Protein AF-A0A925I4P1-F1 (afdb_monomer)

Structure (mmCIF, N/CA/C/O backbone):
data_AF-A0A925I4P1-F1
#
_entry.id   AF-A0A925I4P1-F1
#
loop_
_atom_site.group_PDB
_atom_site.id
_atom_site.type_symbol
_atom_site.label_atom_id
_atom_site.label_alt_id
_atom_site.label_comp_id
_atom_site.label_asym_id
_atom_site.label_entity_id
_atom_site.label_seq_id
_atom_site.pdbx_PDB_ins_code
_atom_site.Cartn_x
_atom_site.Cartn_y
_atom_site.Cartn_z
_atom_site.occupancy
_atom_site.B_iso_or_equiv
_atom_site.auth_seq_id
_atom_site.auth_comp_id
_atom_site.auth_asym_id
_atom_site.auth_atom_id
_atom_site.pdbx_PDB_model_num
ATOM 1 N N . VAL A 1 1 ? -9.796 6.512 -1.936 1.00 83.25 1 VAL A N 1
ATOM 2 C CA . VAL A 1 1 ? -9.809 7.940 -2.343 1.00 83.25 1 VAL A CA 1
ATOM 3 C C . VAL A 1 1 ? -10.910 8.715 -1.634 1.00 83.25 1 VAL A C 1
ATOM 5 O O . VAL A 1 1 ? -10.567 9.559 -0.829 1.00 83.25 1 VAL A O 1
ATOM 8 N N . PHE A 1 2 ? -12.196 8.405 -1.837 1.00 85.25 2 PHE A N 1
ATOM 9 C CA . PHE A 1 2 ? -13.300 9.178 -1.244 1.00 85.25 2 PHE A CA 1
ATOM 10 C C . PHE A 1 2 ? -13.248 9.292 0.291 1.00 85.25 2 PHE A C 1
ATOM 12 O O . PHE A 1 2 ? -13.166 10.393 0.816 1.00 85.25 2 PHE A O 1
ATOM 19 N N . ILE A 1 3 ? -13.217 8.165 1.013 1.00 84.50 3 ILE A N 1
ATOM 20 C CA . ILE A 1 3 ? -13.238 8.176 2.487 1.00 84.50 3 ILE A CA 1
ATOM 21 C C . ILE A 1 3 ? -11.946 8.788 3.055 1.00 84.50 3 ILE A C 1
ATOM 23 O O . ILE A 1 3 ? -11.983 9.793 3.753 1.00 84.50 3 ILE A O 1
ATOM 27 N N . VAL A 1 4 ? -10.796 8.200 2.706 1.00 83.56 4 VAL A N 1
ATOM 28 C CA . VAL A 1 4 ? -9.479 8.558 3.268 1.00 83.56 4 VAL A CA 1
ATOM 29 C C . VAL A 1 4 ? -8.974 9.930 2.799 1.00 83.56 4 VAL A C 1
ATOM 31 O O . VAL A 1 4 ? -8.288 10.612 3.546 1.00 83.56 4 VAL A O 1
ATOM 34 N N . GLY A 1 5 ? -9.274 10.326 1.560 1.00 82.44 5 GLY A N 1
ATOM 35 C CA . GLY A 1 5 ? -8.687 11.510 0.924 1.00 82.44 5 GLY A CA 1
ATOM 36 C C . GLY A 1 5 ? -9.607 12.727 0.835 1.00 82.44 5 GLY A C 1
ATOM 37 O O . GLY A 1 5 ? -9.099 13.817 0.612 1.00 82.44 5 GLY A O 1
ATOM 38 N N . LEU A 1 6 ? -10.928 12.566 0.991 1.00 84.94 6 LEU A N 1
ATOM 39 C CA . LEU A 1 6 ? -11.890 13.673 0.880 1.00 84.94 6 LEU A CA 1
ATOM 40 C C . LEU A 1 6 ? -12.794 13.776 2.112 1.00 84.94 6 LEU A C 1
ATOM 42 O O . LEU A 1 6 ? -12.765 14.789 2.798 1.00 84.94 6 LEU A O 1
ATOM 46 N N . ALA A 1 7 ? -13.563 12.731 2.423 1.00 82.88 7 ALA A N 1
ATOM 47 C CA . ALA A 1 7 ? -14.590 12.784 3.466 1.00 82.88 7 ALA A CA 1
ATOM 48 C C . ALA A 1 7 ? -14.003 13.035 4.865 1.00 82.88 7 ALA A C 1
ATOM 50 O O . ALA A 1 7 ? -14.468 13.923 5.574 1.00 82.88 7 ALA A O 1
ATOM 51 N N . VAL A 1 8 ? -12.951 12.299 5.244 1.00 83.88 8 VAL A N 1
ATOM 52 C CA . VAL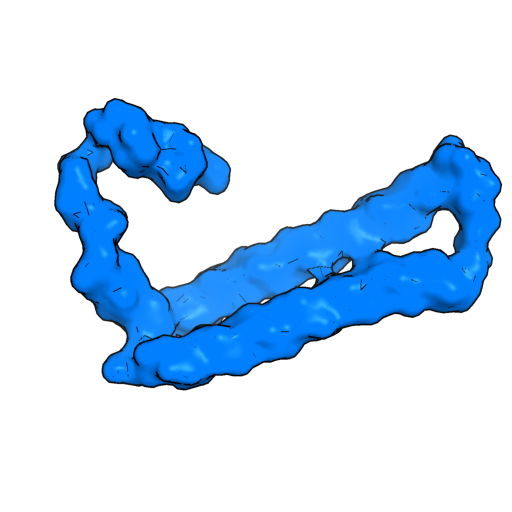 A 1 8 ? -12.317 12.433 6.567 1.00 83.88 8 VAL A CA 1
ATOM 53 C C . VAL A 1 8 ? -11.567 13.764 6.726 1.00 83.88 8 VAL A C 1
ATOM 55 O O . VAL A 1 8 ? -11.841 14.453 7.705 1.00 83.88 8 VAL A O 1
ATOM 58 N N . PRO A 1 9 ? -10.679 14.189 5.798 1.00 82.19 9 PRO A N 1
ATOM 59 C CA . PRO A 1 9 ? -9.959 15.458 5.948 1.00 82.19 9 PRO A CA 1
ATOM 60 C C . PRO A 1 9 ? -10.867 16.693 5.931 1.00 82.19 9 PRO A C 1
ATOM 62 O O . PRO A 1 9 ? -10.550 17.688 6.573 1.00 82.19 9 PRO A O 1
ATOM 65 N N . LEU A 1 10 ? -11.986 16.637 5.201 1.00 84.44 10 LEU A N 1
ATOM 66 C CA . LEU A 1 10 ? -12.941 17.745 5.110 1.00 84.44 10 LEU A CA 1
ATOM 67 C C . LEU A 1 10 ? -14.023 17.697 6.203 1.00 84.44 10 LEU A C 1
ATOM 69 O O . LEU A 1 10 ? -14.827 18.621 6.290 1.00 84.44 10 LEU A O 1
ATOM 73 N N . GLY A 1 11 ? -14.069 16.638 7.022 1.00 79.56 11 GLY A N 1
ATOM 74 C CA . GLY A 1 11 ? -15.097 16.456 8.055 1.00 79.56 11 GLY A CA 1
ATOM 75 C C . GLY A 1 11 ? -16.514 16.293 7.493 1.00 79.56 11 GLY A C 1
ATOM 76 O O . GLY A 1 11 ? -17.490 16.644 8.153 1.00 79.56 11 GLY A O 1
ATOM 77 N N . ILE A 1 12 ? -16.637 15.800 6.258 1.00 77.94 12 ILE A N 1
ATOM 78 C CA . ILE A 1 12 ? -17.903 15.690 5.525 1.00 77.94 12 ILE A CA 1
ATOM 79 C C . ILE A 1 12 ? -18.444 14.257 5.657 1.00 77.94 12 ILE A C 1
ATOM 81 O O . ILE A 1 12 ? -17.698 13.291 5.505 1.00 77.94 12 ILE A O 1
ATOM 85 N N . LEU A 1 13 ? -19.758 14.110 5.884 1.00 74.50 13 LEU A N 1
ATOM 86 C CA . LEU A 1 13 ? -20.539 12.850 5.902 1.00 74.50 13 LEU A CA 1
ATOM 87 C C . LEU A 1 13 ? -20.206 11.815 6.994 1.00 74.50 13 LEU A C 1
ATOM 89 O O . LEU A 1 13 ? -21.058 10.979 7.290 1.00 74.50 13 LEU A O 1
ATOM 93 N N . LEU A 1 14 ? -19.019 11.846 7.601 1.00 74.00 14 LEU A N 1
ATOM 94 C CA . LEU A 1 14 ? -18.612 10.919 8.659 1.00 74.00 14 LEU A CA 1
ATOM 95 C C . LEU A 1 14 ? -18.334 11.680 9.962 1.00 74.00 14 LEU A C 1
ATOM 97 O O . LEU A 1 14 ? -17.713 12.742 9.913 1.00 74.00 14 LEU A O 1
ATOM 101 N N . PRO A 1 15 ? -18.729 11.141 11.134 1.00 78.25 15 PRO A N 1
ATOM 102 C CA . PRO A 1 15 ? -18.299 11.683 12.420 1.00 78.25 15 PRO A CA 1
ATOM 103 C C . PRO A 1 15 ? -16.775 11.836 12.455 1.00 78.25 15 PRO A C 1
ATOM 105 O O . PRO A 1 15 ? -16.073 10.913 12.031 1.00 78.25 15 PRO A O 1
ATOM 108 N N . ALA A 1 16 ? -16.265 12.952 12.984 1.00 72.19 16 ALA A N 1
ATOM 109 C CA . ALA A 1 16 ? -14.827 13.250 13.014 1.00 72.19 16 ALA A CA 1
ATOM 110 C C . ALA A 1 16 ? -13.991 12.117 13.648 1.00 72.19 16 ALA A C 1
ATOM 112 O O . ALA A 1 16 ? -12.878 11.832 13.217 1.00 72.19 16 ALA A O 1
ATOM 113 N N . ASP A 1 17 ? -14.572 11.398 14.610 1.00 78.75 17 ASP A N 1
ATOM 114 C CA . ASP A 1 17 ? -13.938 10.269 15.291 1.00 78.75 17 ASP A CA 1
ATOM 115 C C . ASP A 1 17 ? -13.936 8.951 14.504 1.00 78.75 17 ASP A C 1
ATOM 117 O O . ASP A 1 17 ? -13.357 7.963 14.952 1.00 78.75 17 ASP A O 1
ATOM 121 N N . THR A 1 18 ? -14.609 8.861 13.356 1.00 80.19 18 THR A N 1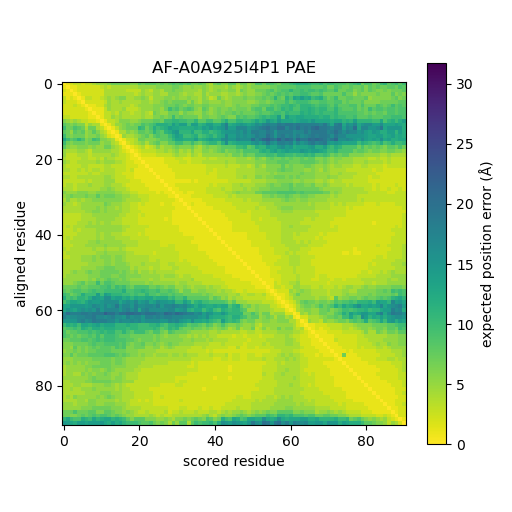
ATOM 122 C CA . THR A 1 18 ? -14.768 7.593 12.611 1.00 80.19 18 THR A CA 1
ATOM 123 C C . THR A 1 18 ? -13.420 6.986 12.232 1.00 80.19 18 THR A C 1
ATOM 125 O O . THR A 1 18 ? -13.241 5.777 12.345 1.00 80.19 18 THR A O 1
ATOM 128 N N . MET A 1 19 ? -12.463 7.828 11.846 1.00 83.06 19 MET A N 1
ATOM 129 C CA . MET A 1 19 ? -11.103 7.428 11.473 1.00 83.06 19 MET A CA 1
ATOM 130 C C . MET A 1 19 ? -10.075 8.026 12.440 1.00 83.06 19 MET A C 1
ATOM 132 O O . MET A 1 19 ? -8.983 8.421 12.036 1.00 83.06 19 MET A O 1
ATOM 136 N N . SER A 1 20 ? -10.432 8.113 13.726 1.00 87.94 20 SER A N 1
ATOM 137 C CA . SER A 1 20 ? -9.487 8.519 14.763 1.00 87.94 20 SER A CA 1
ATOM 138 C C . SER A 1 20 ? -8.333 7.522 14.869 1.00 87.94 20 SER A C 1
ATOM 140 O O . SER A 1 20 ? -8.477 6.328 14.579 1.00 87.94 20 SER A O 1
ATOM 142 N N . TYR A 1 21 ? -7.171 8.017 15.297 1.00 88.44 21 TYR A N 1
ATOM 143 C CA . TYR A 1 21 ? -5.955 7.210 15.398 1.00 88.44 21 TYR A CA 1
ATOM 144 C C . TYR A 1 21 ? -6.160 5.878 16.151 1.00 88.44 21 TYR A C 1
ATOM 146 O O . TYR A 1 21 ? -5.768 4.847 15.605 1.00 88.44 21 TYR A O 1
ATOM 154 N N . PRO A 1 22 ? -6.837 5.828 17.320 1.00 90.44 22 PRO A N 1
ATOM 155 C CA . PRO A 1 22 ? -7.037 4.571 18.044 1.00 90.44 22 PRO A CA 1
ATOM 156 C C . PRO A 1 22 ? -7.864 3.540 17.267 1.00 90.44 22 PRO A C 1
ATOM 158 O O . PRO A 1 22 ? -7.560 2.350 17.305 1.00 90.44 22 PRO A O 1
ATOM 161 N N . ARG A 1 23 ? -8.892 3.981 16.529 1.00 90.50 23 ARG A N 1
ATOM 162 C CA . ARG A 1 23 ? -9.748 3.085 15.733 1.00 90.50 23 ARG A CA 1
ATOM 163 C C . ARG A 1 23 ? -9.009 2.533 14.522 1.00 90.50 23 ARG A C 1
ATOM 165 O O . ARG A 1 23 ? -9.127 1.349 14.220 1.00 90.50 23 ARG A O 1
ATOM 172 N N . MET A 1 24 ? -8.220 3.378 13.862 1.00 92.06 24 MET A N 1
ATOM 173 C CA . MET A 1 24 ? -7.394 2.968 12.726 1.00 92.06 24 MET A CA 1
ATOM 174 C C . MET A 1 24 ? -6.271 2.026 13.152 1.00 92.06 24 MET A C 1
ATOM 176 O O . MET A 1 24 ? -6.009 1.044 12.456 1.00 92.06 24 MET A O 1
ATOM 180 N N . LEU A 1 25 ? -5.658 2.281 14.311 1.00 92.44 25 LEU A N 1
ATOM 181 C CA . LEU A 1 25 ? -4.666 1.390 14.900 1.00 92.44 25 LEU A CA 1
ATOM 182 C C . LEU A 1 25 ? -5.286 0.019 15.199 1.00 92.44 25 LEU A C 1
ATOM 184 O O . LEU A 1 25 ? -4.804 -0.977 14.664 1.00 92.44 25 LEU A O 1
ATOM 188 N N . ALA A 1 26 ? -6.414 -0.020 15.917 1.00 91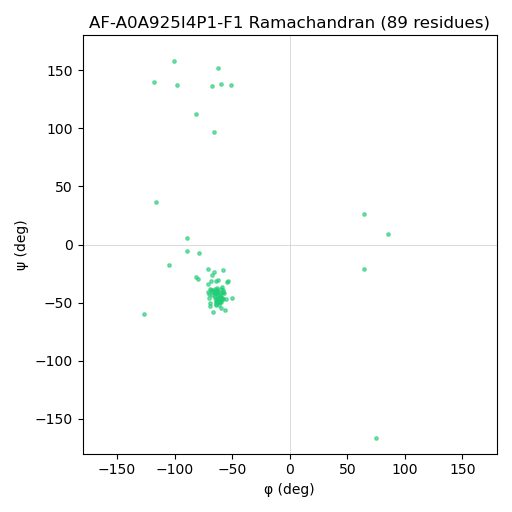.94 26 ALA A N 1
ATOM 189 C CA . ALA A 1 26 ? -7.130 -1.262 16.217 1.00 91.94 26 ALA A CA 1
ATOM 190 C C . ALA A 1 26 ? -7.537 -2.030 14.943 1.00 91.94 26 ALA A C 1
ATOM 192 O O . ALA A 1 26 ? -7.371 -3.248 14.861 1.00 91.94 26 ALA A O 1
ATOM 193 N N . PHE A 1 27 ? -8.008 -1.326 13.907 1.00 92.50 27 PHE A N 1
ATOM 194 C CA . PHE A 1 27 ? -8.300 -1.931 12.606 1.00 92.50 27 PHE A CA 1
ATOM 195 C C . PHE A 1 27 ? -7.048 -2.547 11.964 1.00 92.50 27 PHE A C 1
ATOM 197 O O . PHE A 1 27 ? -7.094 -3.679 11.482 1.00 92.50 27 PHE A O 1
ATOM 204 N N . SER A 1 28 ? -5.923 -1.826 11.974 1.00 92.31 28 SER A N 1
ATOM 205 C CA . SER A 1 28 ? -4.656 -2.306 11.409 1.00 92.31 28 SER A CA 1
ATOM 206 C C . SER A 1 28 ? -3.997 -3.425 12.218 1.00 92.31 28 SER A C 1
ATOM 208 O O . SER A 1 28 ? -3.188 -4.166 11.669 1.00 92.31 28 SER A O 1
ATOM 210 N N . GLN A 1 29 ? -4.341 -3.571 13.495 1.00 93.50 29 GLN A N 1
ATOM 211 C CA . GLN A 1 29 ? -3.886 -4.665 14.350 1.00 93.50 29 GLN A CA 1
ATOM 212 C C . GLN A 1 29 ? -4.714 -5.941 14.133 1.00 93.50 29 GLN A C 1
ATOM 214 O O . GLN A 1 29 ? -4.190 -7.051 14.237 1.00 93.50 29 GLN A O 1
ATOM 219 N N . HIS A 1 30 ? -5.979 -5.811 13.728 1.00 94.38 30 HIS A N 1
ATOM 220 C CA . HIS A 1 30 ? -6.842 -6.949 13.427 1.00 94.38 30 HIS A CA 1
ATOM 221 C C . HIS A 1 30 ? -6.386 -7.717 12.172 1.00 94.38 30 HIS A C 1
ATOM 223 O O . HIS A 1 30 ? -6.116 -7.130 11.123 1.00 94.38 30 HIS A O 1
ATOM 229 N N . ILE A 1 31 ? -6.387 -9.055 12.233 1.00 92.25 31 ILE A N 1
ATOM 230 C CA . ILE A 1 31 ? -5.905 -9.940 11.150 1.00 92.25 31 ILE A CA 1
ATOM 231 C C . ILE A 1 31 ? -6.609 -9.646 9.818 1.00 92.25 31 ILE A C 1
ATOM 233 O O . ILE A 1 31 ? -5.961 -9.482 8.786 1.00 92.25 31 ILE A O 1
ATOM 237 N N . VAL A 1 32 ? -7.940 -9.526 9.839 1.00 93.75 32 VAL A N 1
ATOM 238 C CA . VAL A 1 32 ? -8.724 -9.223 8.629 1.00 93.75 32 VAL A CA 1
ATOM 239 C C . VAL A 1 32 ? -8.397 -7.827 8.091 1.00 93.75 32 VAL A C 1
ATOM 241 O O . VAL A 1 32 ? -8.283 -7.654 6.880 1.00 93.75 32 VAL A O 1
ATOM 244 N N . GLY A 1 33 ? -8.179 -6.842 8.970 1.00 92.88 33 GLY A N 1
ATOM 245 C CA . GLY A 1 33 ? -7.809 -5.486 8.562 1.00 92.88 33 GLY A CA 1
ATOM 246 C C . GLY A 1 33 ? -6.444 -5.455 7.878 1.00 92.88 33 GLY A C 1
ATOM 247 O O . GLY A 1 33 ? -6.307 -4.861 6.809 1.00 92.88 33 GLY A O 1
ATOM 248 N N . LYS A 1 34 ? -5.464 -6.198 8.408 1.00 93.69 34 LYS A N 1
ATOM 249 C CA . LYS A 1 34 ? -4.153 -6.386 7.765 1.00 93.69 34 LYS A CA 1
ATOM 250 C C . LYS A 1 34 ? -4.268 -7.007 6.380 1.00 93.69 34 LYS A C 1
ATOM 252 O O . LYS A 1 34 ? -3.640 -6.508 5.452 1.00 93.69 34 LYS A O 1
ATOM 257 N N . LEU A 1 35 ? -5.068 -8.064 6.224 1.00 94.44 35 LEU A N 1
ATOM 258 C CA . LEU A 1 35 ? -5.255 -8.715 4.923 1.00 94.44 35 LEU A CA 1
ATOM 259 C C . LEU A 1 35 ? -5.896 -7.769 3.903 1.00 94.44 35 LEU A C 1
ATOM 261 O O . LEU A 1 35 ? -5.441 -7.716 2.762 1.00 94.44 35 LEU A O 1
ATOM 265 N N . ILE A 1 36 ? -6.893 -6.982 4.316 1.00 95.19 36 ILE A N 1
ATOM 266 C CA . ILE A 1 36 ? -7.524 -5.974 3.455 1.00 95.19 36 ILE A CA 1
ATOM 267 C C . ILE A 1 36 ? -6.510 -4.896 3.053 1.00 95.19 36 ILE A C 1
ATOM 269 O O . ILE A 1 36 ? -6.387 -4.587 1.868 1.00 95.19 36 ILE A O 1
ATOM 273 N N . LEU A 1 37 ? -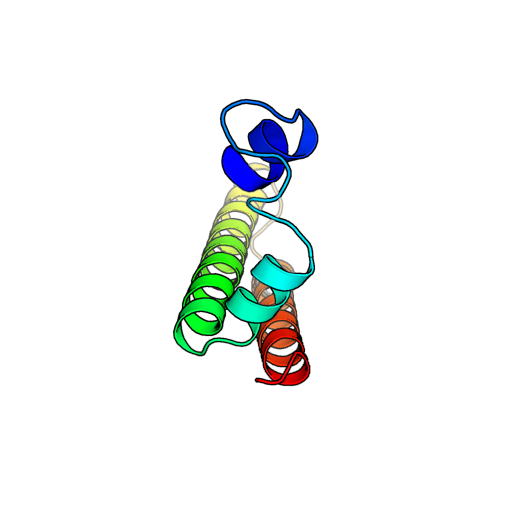5.759 -4.344 4.012 1.00 94.44 37 LEU A N 1
ATOM 274 C CA . LEU A 1 37 ? -4.738 -3.327 3.744 1.00 94.44 37 LEU A CA 1
ATOM 275 C C . LEU A 1 37 ? -3.656 -3.857 2.803 1.00 94.44 37 LEU A C 1
ATOM 277 O O . LEU A 1 37 ? -3.303 -3.185 1.834 1.00 94.44 37 LEU A O 1
ATOM 281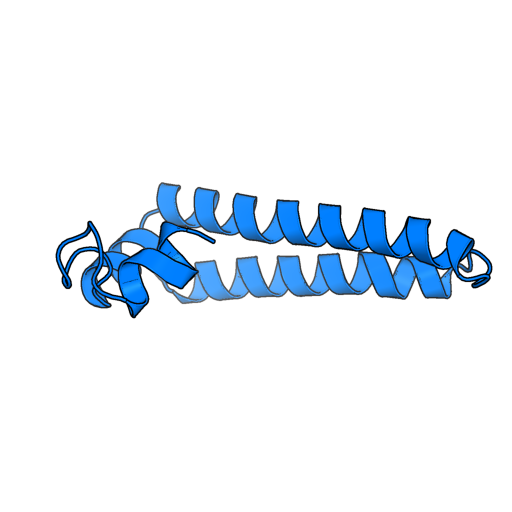 N N . LEU A 1 38 ? -3.173 -5.075 3.049 1.00 95.62 38 LEU A N 1
ATOM 282 C CA . LEU A 1 38 ? -2.177 -5.721 2.208 1.00 95.62 38 LEU A CA 1
ATOM 283 C C . LEU A 1 38 ? -2.706 -5.928 0.788 1.00 95.62 38 LEU A C 1
ATOM 285 O O . LEU A 1 38 ? -2.039 -5.538 -0.167 1.00 95.62 38 LEU A O 1
ATOM 289 N N . ALA A 1 39 ? -3.907 -6.493 0.646 1.00 96.00 39 ALA A N 1
ATOM 290 C CA . ALA A 1 39 ? -4.520 -6.741 -0.653 1.00 96.00 39 ALA A CA 1
ATOM 291 C C . ALA A 1 39 ? -4.679 -5.441 -1.447 1.00 96.00 39 ALA A C 1
ATOM 293 O O . ALA A 1 39 ? -4.272 -5.383 -2.603 1.00 96.00 39 ALA A O 1
ATOM 294 N N . ILE A 1 40 ? -5.198 -4.381 -0.821 1.00 95.81 40 ILE A N 1
ATOM 295 C CA . ILE A 1 40 ? -5.354 -3.072 -1.464 1.00 95.81 40 ILE A CA 1
ATOM 296 C C . ILE A 1 40 ? -3.988 -2.545 -1.925 1.00 95.81 40 ILE A C 1
ATOM 298 O O . ILE A 1 40 ? -3.817 -2.256 -3.108 1.00 95.81 40 ILE A O 1
ATOM 302 N N . ILE A 1 41 ? -3.001 -2.454 -1.030 1.00 95.00 41 ILE A N 1
ATOM 303 C CA . ILE A 1 41 ? -1.691 -1.867 -1.353 1.00 95.00 41 ILE A CA 1
ATOM 304 C C . ILE A 1 41 ? -0.996 -2.653 -2.471 1.00 95.00 41 ILE A C 1
ATOM 306 O O . ILE A 1 41 ? -0.555 -2.064 -3.460 1.00 95.00 41 ILE A O 1
ATOM 310 N N . VAL A 1 42 ? -0.928 -3.979 -2.337 1.00 95.69 42 VAL A N 1
ATOM 311 C CA . VAL A 1 42 ? -0.254 -4.851 -3.303 1.00 95.69 42 VAL A CA 1
ATOM 312 C C . VAL A 1 42 ? -0.975 -4.790 -4.649 1.00 95.69 42 VAL A C 1
ATOM 314 O O . VAL A 1 42 ? -0.349 -4.466 -5.656 1.00 95.69 42 VAL A O 1
ATOM 317 N N . LEU A 1 43 ? -2.292 -5.007 -4.702 1.00 95.50 43 LEU A N 1
ATOM 318 C CA . LEU A 1 43 ? -3.016 -5.017 -5.978 1.00 95.50 43 LEU A CA 1
ATOM 319 C C . LEU A 1 43 ? -2.871 -3.694 -6.740 1.00 95.50 43 LEU A C 1
ATOM 321 O O . LEU A 1 43 ? -2.629 -3.718 -7.948 1.00 95.50 43 LEU A O 1
ATOM 325 N N . PHE A 1 44 ? -2.944 -2.548 -6.055 1.00 94.62 44 PHE A N 1
ATOM 326 C CA . PHE A 1 44 ? -2.751 -1.251 -6.706 1.00 94.62 44 PHE A CA 1
ATOM 327 C C . PHE A 1 44 ? -1.307 -1.029 -7.173 1.00 94.62 44 PHE A C 1
ATOM 329 O O . PHE A 1 44 ? -1.120 -0.520 -8.279 1.00 94.62 44 PHE A O 1
ATOM 336 N N . LEU A 1 45 ? -0.296 -1.445 -6.401 1.00 95.12 45 LEU A N 1
ATOM 337 C CA . LEU A 1 45 ? 1.110 -1.360 -6.820 1.00 95.12 45 LEU A CA 1
ATOM 338 C C . LEU A 1 45 ? 1.377 -2.176 -8.088 1.00 95.12 45 LEU A C 1
ATOM 340 O O . LEU A 1 45 ? 1.960 -1.662 -9.043 1.00 95.12 45 LEU A O 1
ATOM 344 N N . TRP A 1 46 ? 0.923 -3.429 -8.123 1.00 95.56 46 TRP A N 1
ATOM 345 C CA . TRP A 1 46 ? 1.131 -4.307 -9.275 1.00 95.56 46 TRP A CA 1
ATOM 346 C C . TRP A 1 46 ? 0.323 -3.854 -10.495 1.00 95.56 46 TRP A C 1
ATOM 348 O O . TRP A 1 46 ? 0.842 -3.876 -11.613 1.00 95.56 46 TRP A O 1
ATOM 358 N N . HIS A 1 47 ? -0.906 -3.367 -10.294 1.00 95.25 47 HIS A N 1
ATOM 359 C CA . HIS A 1 47 ? -1.702 -2.772 -11.367 1.00 95.25 47 HIS A CA 1
ATOM 360 C C . HIS A 1 47 ? -1.021 -1.528 -11.959 1.00 95.25 47 HIS A C 1
ATOM 362 O O . HIS A 1 47 ? -0.894 -1.414 -13.181 1.00 95.25 47 HIS A O 1
ATOM 368 N N . ALA A 1 48 ? -0.539 -0.619 -11.105 1.00 93.12 48 ALA A N 1
ATOM 369 C CA . ALA A 1 48 ? 0.169 0.584 -11.530 1.00 93.12 48 ALA A CA 1
ATOM 370 C C . ALA A 1 48 ? 1.464 0.240 -12.278 1.00 93.12 48 ALA A C 1
ATOM 372 O O . ALA A 1 48 ? 1.680 0.745 -13.378 1.00 93.12 48 ALA A O 1
ATOM 373 N N . ALA A 1 49 ? 2.284 -0.669 -11.746 1.00 93.75 49 ALA A N 1
ATOM 374 C CA . ALA A 1 49 ? 3.518 -1.106 -12.394 1.00 93.75 49 ALA A CA 1
ATOM 375 C C . ALA A 1 49 ? 3.269 -1.737 -13.769 1.00 93.75 49 ALA A C 1
ATOM 377 O O . ALA A 1 49 ? 3.991 -1.437 -14.721 1.00 93.75 49 ALA A O 1
ATOM 378 N N . HIS A 1 50 ? 2.226 -2.563 -13.899 1.00 92.25 50 HIS A N 1
ATOM 379 C CA . HIS A 1 50 ? 1.856 -3.158 -15.180 1.00 92.25 50 HIS A CA 1
ATOM 380 C C . HIS A 1 50 ? 1.436 -2.096 -16.205 1.00 92.25 50 HIS A C 1
ATOM 382 O O . HIS A 1 50 ? 1.897 -2.128 -17.349 1.00 92.25 50 HIS A O 1
ATOM 388 N N . ARG A 1 51 ? 0.593 -1.138 -15.794 1.00 91.75 51 ARG A N 1
ATOM 389 C CA . ARG A 1 51 ? 0.127 -0.044 -16.660 1.00 91.75 51 ARG A CA 1
ATOM 390 C C . ARG A 1 51 ? 1.282 0.856 -17.085 1.00 91.75 51 ARG A C 1
ATOM 392 O O . ARG A 1 51 ? 1.444 1.073 -18.278 1.00 91.75 51 ARG A O 1
ATOM 399 N N . ILE A 1 52 ? 2.124 1.287 -16.145 1.00 90.94 52 ILE A N 1
ATOM 400 C CA . ILE A 1 52 ? 3.302 2.119 -16.432 1.00 90.94 52 ILE A CA 1
ATOM 401 C C . ILE A 1 52 ? 4.247 1.388 -17.386 1.00 90.94 52 ILE A C 1
ATOM 403 O O . ILE A 1 52 ? 4.656 1.967 -18.385 1.00 90.94 52 ILE A O 1
ATOM 407 N N . TYR A 1 53 ? 4.539 0.105 -17.147 1.00 89.56 53 TYR A N 1
ATOM 408 C CA . TYR A 1 53 ? 5.418 -0.672 -18.024 1.00 89.56 53 TYR A CA 1
ATOM 409 C C . TYR A 1 53 ? 4.909 -0.731 -19.468 1.00 89.56 53 TYR A C 1
ATOM 411 O O . TYR A 1 53 ? 5.700 -0.628 -20.404 1.00 89.56 53 TYR A O 1
ATOM 419 N N . LYS A 1 54 ? 3.595 -0.892 -19.662 1.00 87.69 54 LYS A N 1
ATOM 420 C CA . LYS A 1 54 ? 2.999 -0.875 -21.001 1.00 87.69 54 LYS A CA 1
ATOM 421 C C . LYS A 1 54 ? 3.019 0.523 -21.615 1.00 87.69 54 LYS A C 1
ATOM 423 O O . LYS A 1 54 ? 3.427 0.647 -22.762 1.00 87.69 54 LYS A O 1
ATOM 428 N N . SER A 1 55 ? 2.704 1.557 -20.840 1.00 88.31 55 SER A N 1
ATOM 429 C CA . SER A 1 55 ? 2.752 2.946 -21.305 1.00 88.31 55 SER A CA 1
ATOM 430 C C . SER A 1 55 ? 4.164 3.436 -21.642 1.00 88.31 55 SER A C 1
ATOM 432 O O . SER A 1 55 ? 4.298 4.337 -22.460 1.00 88.31 55 SER A O 1
ATOM 434 N N . LEU A 1 56 ? 5.230 2.845 -21.084 1.00 87.88 56 LEU A N 1
ATOM 435 C CA . LEU A 1 56 ? 6.611 3.178 -21.471 1.00 87.88 56 LEU A CA 1
ATOM 436 C C . LEU A 1 56 ? 6.860 2.942 -22.967 1.00 87.88 56 LEU A C 1
ATOM 438 O O . LEU A 1 56 ? 7.542 3.744 -23.602 1.00 87.88 56 LEU A O 1
ATOM 442 N N . HIS A 1 57 ? 6.266 1.889 -23.534 1.00 83.75 57 HIS A N 1
ATOM 443 C CA . HIS A 1 57 ? 6.358 1.616 -24.965 1.00 83.75 57 HIS A CA 1
ATOM 444 C C . HIS A 1 57 ? 5.681 2.717 -25.795 1.00 83.75 57 HIS A C 1
ATOM 446 O O . HIS A 1 57 ? 6.229 3.144 -26.807 1.00 83.75 57 HIS A O 1
ATOM 452 N N . ASP A 1 58 ? 4.533 3.220 -25.333 1.00 83.75 58 ASP A N 1
ATOM 453 C CA . ASP A 1 58 ? 3.774 4.275 -26.018 1.00 83.75 58 ASP A CA 1
ATOM 454 C C . ASP A 1 58 ? 4.515 5.625 -26.019 1.00 83.75 58 ASP A C 1
ATOM 456 O O . ASP A 1 58 ? 4.338 6.432 -26.927 1.00 83.75 58 ASP A O 1
ATOM 460 N N . VAL A 1 59 ? 5.390 5.859 -25.034 1.00 83.69 59 VAL A N 1
ATOM 461 C CA . VAL A 1 59 ? 6.249 7.058 -24.934 1.00 83.69 59 VAL A CA 1
ATOM 462 C C . VAL A 1 59 ? 7.599 6.855 -25.658 1.00 83.69 59 VAL A C 1
ATOM 464 O O . VAL A 1 59 ? 8.474 7.717 -25.621 1.00 83.69 59 VAL A O 1
ATOM 467 N N . GLY A 1 60 ? 7.787 5.727 -26.355 1.00 81.94 60 GLY A N 1
ATOM 468 C CA . GLY A 1 60 ? 8.983 5.441 -27.157 1.00 81.94 60 GLY A CA 1
ATOM 469 C C . GLY A 1 60 ? 10.158 4.835 -26.379 1.00 81.94 60 GLY A C 1
ATOM 470 O O . GLY A 1 60 ? 11.253 4.689 -26.927 1.00 81.94 60 GLY A O 1
ATOM 471 N N . ILE A 1 61 ? 9.958 4.445 -25.116 1.00 82.44 61 ILE A N 1
ATOM 472 C CA . ILE A 1 61 ? 10.960 3.703 -24.344 1.00 82.44 61 ILE A CA 1
ATOM 473 C C . ILE A 1 61 ? 10.854 2.228 -24.728 1.00 82.44 61 ILE A C 1
ATOM 475 O O . ILE A 1 61 ? 9.875 1.545 -24.418 1.00 82.44 61 ILE A O 1
ATOM 479 N N . HIS A 1 62 ? 11.890 1.725 -25.398 1.00 80.38 62 HIS A N 1
ATOM 480 C CA . HIS A 1 62 ? 11.929 0.334 -25.825 1.00 80.38 62 HIS A CA 1
ATOM 481 C C . HIS A 1 62 ? 11.840 -0.618 -24.618 1.00 80.38 62 HIS A C 1
ATOM 483 O O . HIS A 1 62 ? 12.507 -0.384 -23.603 1.00 80.38 62 HIS A O 1
ATOM 489 N N . PRO A 1 63 ? 11.059 -1.713 -24.706 1.00 78.00 63 PRO A N 1
ATOM 490 C CA . PRO A 1 63 ? 10.900 -2.657 -23.610 1.00 78.00 63 PRO A CA 1
ATOM 491 C C . PRO A 1 63 ? 12.225 -3.365 -23.332 1.00 78.00 63 PRO A C 1
ATOM 493 O O . PRO A 1 63 ? 12.579 -4.347 -23.979 1.00 78.00 63 PRO A O 1
ATOM 496 N N . SER A 1 64 ? 12.963 -2.870 -22.346 1.00 83.38 64 SER A N 1
ATOM 497 C CA . SER A 1 64 ? 14.215 -3.474 -21.907 1.00 83.38 64 SER A CA 1
ATOM 498 C C . SER A 1 64 ? 14.004 -4.307 -20.635 1.00 83.38 64 SER A C 1
ATOM 500 O O . SER A 1 64 ? 13.058 -4.061 -19.868 1.00 83.38 64 SER A O 1
ATOM 502 N N . PRO A 1 65 ? 14.893 -5.276 -20.349 1.00 84.25 65 PRO A N 1
ATOM 503 C CA . PRO A 1 65 ? 14.919 -5.959 -19.057 1.00 84.25 65 PRO A CA 1
ATOM 504 C C . PRO A 1 65 ? 15.029 -4.981 -17.879 1.00 84.25 65 PRO A C 1
ATOM 506 O O . PRO A 1 65 ? 14.429 -5.219 -16.834 1.00 84.25 65 PRO A O 1
ATOM 509 N N . GLN A 1 66 ? 15.720 -3.850 -18.069 1.00 86.25 66 GLN A N 1
ATOM 510 C CA . GLN A 1 66 ? 15.859 -2.796 -17.063 1.00 86.25 66 GLN A CA 1
ATOM 511 C C . GLN A 1 66 ? 14.528 -2.089 -16.785 1.00 86.25 66 GLN A C 1
ATOM 513 O O . GLN A 1 66 ? 14.170 -1.913 -15.627 1.00 86.25 66 GLN A O 1
ATOM 518 N N . SER A 1 67 ? 13.747 -1.755 -17.817 1.00 85.00 67 SER A N 1
ATOM 519 C CA . SER A 1 67 ? 12.420 -1.140 -17.656 1.00 85.00 67 SER A CA 1
ATOM 520 C C . SER A 1 67 ? 11.448 -2.077 -16.934 1.00 85.00 67 SER A C 1
ATOM 522 O O . SER A 1 67 ? 10.682 -1.648 -16.072 1.00 85.00 67 SER A O 1
ATOM 524 N N . LYS A 1 68 ? 11.512 -3.383 -17.235 1.00 86.94 68 LYS A N 1
ATOM 525 C CA . LYS A 1 68 ? 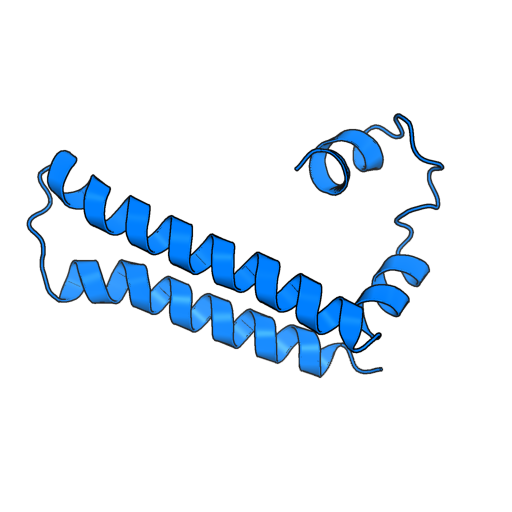10.726 -4.399 -16.522 1.00 86.94 68 LYS A CA 1
ATOM 526 C C . LYS A 1 68 ? 11.164 -4.496 -15.056 1.00 86.94 68 LYS A C 1
ATOM 528 O O . LYS A 1 68 ? 10.312 -4.490 -14.171 1.00 86.94 68 LYS A O 1
ATOM 533 N N . LEU A 1 69 ? 12.471 -4.546 -14.796 1.00 90.56 69 LEU A N 1
ATOM 534 C CA . LEU A 1 69 ? 13.011 -4.598 -13.438 1.00 90.56 69 LEU A CA 1
ATOM 535 C C . LEU A 1 69 ? 12.668 -3.336 -12.638 1.00 90.56 69 LEU A C 1
ATOM 537 O O . LEU A 1 69 ? 12.300 -3.448 -11.478 1.00 90.56 69 LEU A O 1
ATOM 541 N N . ALA A 1 70 ? 12.712 -2.153 -13.249 1.00 89.44 70 ALA A N 1
ATOM 542 C CA . ALA A 1 70 ? 12.344 -0.904 -12.590 1.00 89.44 70 ALA A CA 1
ATOM 543 C C . ALA A 1 70 ? 10.858 -0.889 -12.191 1.00 89.44 70 ALA A C 1
ATOM 545 O O . ALA A 1 70 ? 10.535 -0.636 -11.031 1.00 89.44 70 ALA A O 1
ATOM 546 N N . CYS A 1 71 ? 9.941 -1.220 -13.108 1.00 90.94 71 CYS A N 1
ATOM 547 C CA . CYS A 1 71 ? 8.505 -1.208 -12.811 1.00 90.94 71 CYS A CA 1
ATOM 548 C C . CYS A 1 71 ? 8.094 -2.322 -11.836 1.00 90.94 71 CYS A C 1
ATOM 550 O O . CYS A 1 71 ? 7.465 -2.057 -10.816 1.00 90.94 71 CYS A O 1
ATOM 552 N N . TYR A 1 72 ? 8.447 -3.576 -12.118 1.00 92.00 72 TYR A N 1
ATOM 553 C CA . TYR A 1 72 ? 8.018 -4.693 -11.270 1.00 92.00 72 TYR A CA 1
ATOM 554 C C . TYR A 1 72 ? 8.864 -4.828 -10.002 1.00 92.00 72 TYR A C 1
ATOM 556 O O . TYR A 1 72 ? 8.351 -5.250 -8.969 1.00 92.00 72 TYR A O 1
ATOM 564 N N . GLY A 1 73 ? 10.138 -4.434 -10.042 1.00 92.44 73 GLY A N 1
ATOM 565 C CA . GLY A 1 73 ? 11.001 -4.412 -8.862 1.00 92.44 73 GLY A CA 1
ATOM 566 C C . GLY A 1 73 ? 10.540 -3.381 -7.837 1.00 92.44 73 GLY A C 1
ATOM 567 O O . GLY A 1 73 ? 10.486 -3.699 -6.652 1.00 92.44 73 GLY A O 1
ATOM 568 N N . THR A 1 74 ? 10.110 -2.190 -8.268 1.00 93.12 74 THR A N 1
ATOM 569 C CA . THR A 1 74 ? 9.513 -1.206 -7.346 1.00 93.12 74 THR A CA 1
ATOM 570 C C . THR A 1 74 ? 8.200 -1.710 -6.743 1.00 93.12 74 THR A 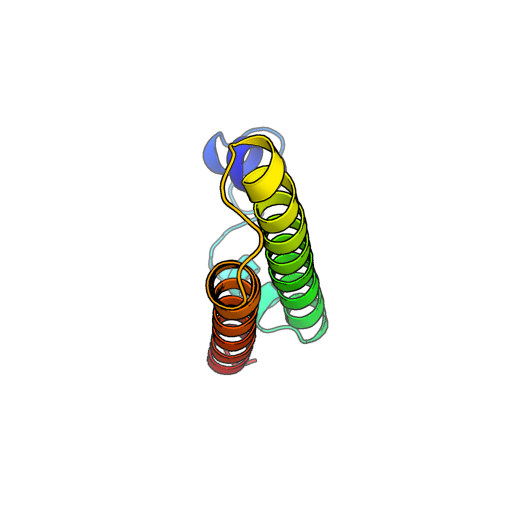C 1
ATOM 572 O O . THR A 1 74 ? 8.008 -1.576 -5.535 1.00 93.12 74 THR A O 1
ATOM 575 N N . ALA A 1 75 ? 7.338 -2.372 -7.526 1.00 94.44 75 ALA A N 1
ATOM 576 C CA . ALA A 1 75 ? 6.125 -3.007 -6.996 1.00 94.44 75 ALA A CA 1
ATOM 577 C C . ALA A 1 75 ? 6.432 -4.119 -5.977 1.00 94.44 75 ALA A C 1
ATOM 579 O O . ALA A 1 75 ? 5.770 -4.201 -4.939 1.00 94.44 75 ALA A O 1
ATOM 580 N N . MET A 1 76 ? 7.456 -4.940 -6.231 1.00 95.69 76 MET A N 1
ATOM 581 C CA . MET A 1 76 ? 7.907 -5.979 -5.302 1.00 95.69 76 MET A CA 1
ATOM 582 C C . MET A 1 76 ? 8.437 -5.374 -3.998 1.00 95.69 76 MET A C 1
ATOM 584 O O . MET A 1 76 ? 7.982 -5.753 -2.920 1.00 95.69 76 MET A O 1
ATOM 588 N N . ILE A 1 77 ? 9.348 -4.399 -4.080 1.00 97.00 77 ILE A N 1
ATOM 589 C CA . ILE A 1 77 ? 9.904 -3.716 -2.902 1.00 97.00 77 ILE A CA 1
ATOM 590 C C . ILE A 1 77 ? 8.781 -3.061 -2.089 1.00 97.00 77 ILE A C 1
ATOM 592 O O . ILE A 1 77 ? 8.711 -3.257 -0.877 1.00 97.00 77 ILE A O 1
ATOM 596 N N . GLY A 1 78 ? 7.857 -2.351 -2.745 1.00 95.50 78 GLY A N 1
ATOM 597 C CA . GLY A 1 78 ? 6.698 -1.750 -2.083 1.00 95.50 78 GLY A CA 1
ATOM 598 C C . GLY A 1 78 ? 5.802 -2.783 -1.393 1.00 95.50 78 GLY A C 1
ATOM 599 O O . GLY A 1 78 ? 5.349 -2.553 -0.273 1.00 95.50 78 GLY A O 1
ATOM 600 N N . SER A 1 79 ? 5.610 -3.953 -2.011 1.00 95.25 79 SER A N 1
ATOM 601 C CA . SER A 1 79 ? 4.854 -5.064 -1.415 1.00 95.25 79 SER A CA 1
ATOM 602 C C . SER A 1 79 ? 5.543 -5.613 -0.159 1.00 95.25 79 SER A C 1
ATOM 604 O O . SER A 1 79 ? 4.886 -5.812 0.861 1.00 95.25 79 SER A O 1
ATOM 606 N N . LEU A 1 80 ? 6.866 -5.804 -0.194 1.00 96.81 80 LEU A N 1
ATOM 607 C CA . LEU A 1 80 ? 7.643 -6.272 0.961 1.00 96.81 80 LEU A CA 1
ATOM 608 C C . LEU A 1 80 ? 7.620 -5.265 2.116 1.00 96.81 80 LEU A C 1
ATOM 610 O O . LEU A 1 80 ? 7.440 -5.659 3.268 1.00 96.81 80 LEU A O 1
ATOM 614 N N . ILE A 1 81 ? 7.740 -3.970 1.810 1.00 97.12 81 ILE A N 1
ATOM 615 C CA . ILE A 1 81 ? 7.619 -2.899 2.807 1.00 97.12 81 ILE A CA 1
ATOM 616 C C . ILE A 1 81 ? 6.227 -2.928 3.448 1.00 97.12 81 ILE A C 1
ATOM 618 O O . ILE A 1 81 ? 6.120 -2.844 4.670 1.00 97.12 81 ILE A O 1
ATOM 622 N N . ALA A 1 82 ? 5.164 -3.097 2.655 1.00 94.88 82 ALA A N 1
ATOM 623 C CA . ALA A 1 82 ? 3.801 -3.179 3.175 1.00 94.88 82 ALA A CA 1
ATOM 624 C C . ALA A 1 82 ? 3.625 -4.363 4.140 1.00 94.88 82 ALA A C 1
ATOM 626 O O . ALA A 1 82 ? 3.100 -4.183 5.240 1.00 94.88 82 ALA A O 1
ATOM 627 N N . VAL A 1 83 ? 4.124 -5.550 3.773 1.00 95.31 83 VAL A N 1
ATOM 628 C CA . VAL A 1 83 ? 4.115 -6.734 4.650 1.00 95.31 83 VAL A CA 1
ATOM 629 C C . VAL A 1 83 ? 4.883 -6.459 5.944 1.00 95.31 83 VAL A C 1
ATOM 631 O O . VAL A 1 83 ? 4.351 -6.685 7.032 1.00 95.31 83 VAL A O 1
ATOM 634 N N . TYR A 1 84 ? 6.103 -5.928 5.843 1.00 96.12 84 TYR A N 1
ATOM 635 C CA . TYR A 1 84 ? 6.938 -5.616 7.004 1.00 96.12 84 TYR A CA 1
ATOM 636 C C . TYR A 1 84 ? 6.243 -4.640 7.965 1.00 96.12 84 TYR A C 1
ATOM 638 O O . TYR A 1 84 ? 6.176 -4.897 9.168 1.00 96.12 84 TYR A O 1
ATOM 646 N N . CYS A 1 85 ? 5.667 -3.556 7.444 1.00 94.31 85 CYS A N 1
ATOM 647 C CA . CYS A 1 85 ? 4.954 -2.565 8.247 1.00 94.31 85 CYS A CA 1
ATOM 648 C C . CYS A 1 85 ? 3.720 -3.156 8.948 1.00 94.31 85 CYS A C 1
ATOM 650 O O . CYS A 1 85 ? 3.510 -2.889 10.131 1.00 94.31 85 CYS A O 1
ATOM 652 N N . LEU A 1 86 ? 2.932 -3.988 8.260 1.00 92.81 86 LEU A N 1
ATOM 653 C CA . LEU A 1 86 ? 1.738 -4.620 8.840 1.00 92.81 86 LEU A CA 1
ATOM 654 C C . LEU A 1 86 ? 2.079 -5.648 9.926 1.00 92.81 86 LEU A C 1
ATOM 656 O O . LEU A 1 86 ? 1.322 -5.817 10.885 1.00 92.81 86 LEU A O 1
ATOM 660 N N . ILE A 1 87 ? 3.221 -6.324 9.809 1.00 92.69 87 ILE A N 1
ATOM 661 C CA . ILE A 1 87 ? 3.725 -7.199 10.873 1.00 92.69 87 ILE A CA 1
ATOM 662 C C . ILE A 1 87 ? 4.195 -6.351 12.062 1.00 92.69 87 ILE A C 1
ATOM 664 O O . ILE A 1 87 ? 3.802 -6.623 13.195 1.00 92.69 87 ILE A O 1
ATOM 668 N N . LYS A 1 88 ? 4.965 -5.284 11.805 1.00 94.25 88 LYS A N 1
ATOM 669 C CA . LYS A 1 88 ? 5.527 -4.399 12.838 1.00 94.25 88 LYS A CA 1
ATOM 670 C C . LYS A 1 88 ? 4.464 -3.679 13.676 1.00 94.25 88 LYS A C 1
ATOM 672 O O . LYS A 1 88 ? 4.712 -3.413 14.846 1.00 94.25 88 LYS A O 1
ATOM 677 N N . VAL A 1 89 ? 3.296 -3.390 13.101 1.00 89.94 89 VAL A N 1
ATOM 678 C CA . VAL A 1 89 ? 2.152 -2.783 1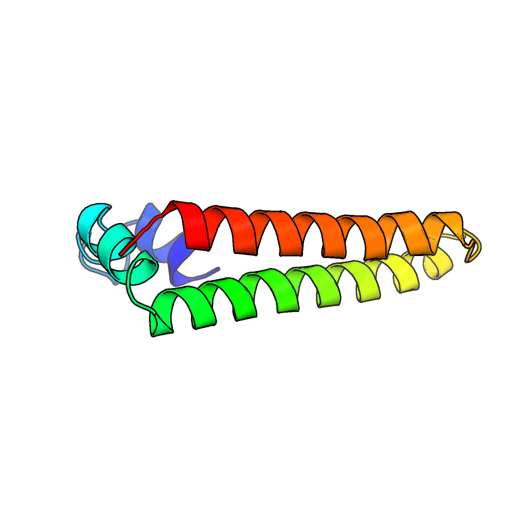3.811 1.00 89.94 89 VAL A CA 1
ATOM 679 C C . VAL A 1 89 ? 1.673 -3.618 15.011 1.00 89.94 89 VAL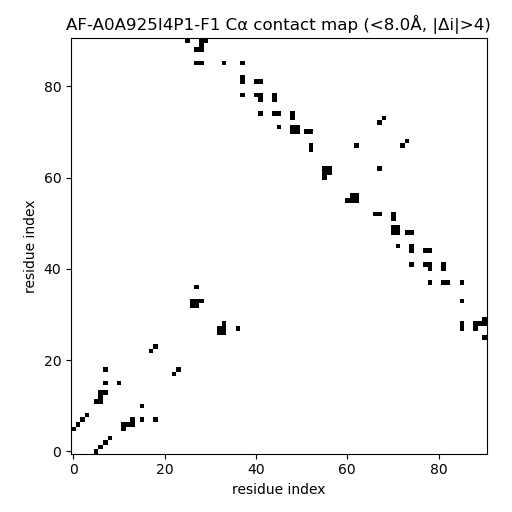 A C 1
ATOM 681 O O . VAL A 1 89 ? 1.088 -3.058 15.932 1.00 89.94 89 VAL A O 1
ATOM 684 N N . GLY A 1 90 ? 1.956 -4.924 15.054 1.00 87.75 90 GLY A N 1
ATOM 685 C CA . GLY A 1 90 ? 1.537 -5.783 16.166 1.00 87.75 90 GLY A CA 1
ATOM 686 C C . GLY A 1 90 ? 0.041 -6.115 16.143 1.00 87.75 90 GLY A C 1
ATOM 687 O O . GLY A 1 90 ? -0.612 -5.949 15.110 1.00 87.75 90 GLY A O 1
ATOM 688 N N . PHE A 1 91 ? -0.474 -6.645 17.250 1.00 79.31 91 PHE A N 1
ATOM 689 C CA . PHE A 1 91 ? -1.884 -7.002 17.462 1.00 79.31 91 PHE A CA 1
ATOM 690 C C . PHE A 1 91 ? -2.476 -6.179 18.601 1.00 79.31 91 PHE A C 1
ATOM 692 O O . PHE A 1 91 ? -1.670 -5.688 19.424 1.00 79.31 91 PHE A O 1
#

Solvent-accessible surface area (backbone atoms only — not comparable to full-atom values): 5020 Å² total; per-residue (Å²): 102,63,59,80,68,44,27,58,80,68,55,43,101,49,66,78,69,72,75,29,68,70,56,49,48,53,41,45,28,35,70,69,40,35,51,52,53,48,50,53,55,38,52,51,37,48,52,49,25,53,50,50,52,56,48,36,50,79,74,69,43,75,93,39,75,65,55,50,46,54,30,51,43,50,29,49,52,53,38,51,50,51,53,51,51,48,58,71,66,41,113

Foldseek 3Di:
DPVPPPCQVVVHPDHVCPCPPVVVLVLLQDPVSLVVQLCVQLVVLLVVLVVVLVVCVVVVNPNDPVSNCVSVVVSVVSSVVSVVVSVVSHD

Radius of gyration: 17.2 Å; Cα contacts (8 Å, |Δi|>4): 62; chains: 1; bounding box: 36×28×45 Å

Mean predicted aligned error: 5.44 Å

Sequence (91 aa):
VFIVGLAVPLGILLPADTMSYPRMLAFSQHIVGKLILLAIIVLFLWHAAHRIYKSLHDVGIHPSPQSKLACYGTAMIGSLIAVYCLIKVGF

pLDDT: mean 89.07, std 6.16, range [72.19, 97.12]

Secondary structure (DSSP, 8-state):
-IIIIIIHHHT-SS-GGGG-HHHHHHHHHSHHHHHHHHHHHHHHHHHHHHHHHHHHHHTT----HHHHHHHHHHHHHHHHHHHHHHHHT--